Protein AF-A0A917XQ31-F1 (afdb_monomer)

Organism: NCBI:txid1324013

Secondary structure (DSSP, 8-state):
------------------------------------TTHHHHHHHHHHHHHHHHHHTS-GGG--TT--TTTTT--HHHHHHHHHHHHHTT----HHHHHHS-SHHHHHHHHHS-----

Radius of gyration: 25.99 Å; Cα contacts (8 Å, |Δi|>4): 72; chains: 1; bounding box: 79×62×51 Å

Solvent-accessible surface area (backbone atoms only — not comparable to full-atom values): 7772 Å² total; per-residue (Å²): 135,91,83,82,91,86,90,84,85,82,82,78,79,78,83,78,87,84,83,82,75,86,81,74,89,88,78,72,81,80,86,73,95,66,97,43,86,64,50,62,42,50,53,47,35,48,52,50,35,46,57,48,16,67,71,71,74,47,64,43,90,75,59,55,49,83,43,54,40,55,82,76,66,55,46,73,70,53,54,52,51,50,42,54,52,40,43,74,74,70,47,93,69,51,69,71,61,45,67,73,45,44,24,51,50,54,46,26,55,59,73,62,49,71,78,81,85,125

InterPro domains:
  IPR009081 Phosphopantetheine binding ACP domain [PF00550] (46-111)
  IPR009081 Phosphopantetheine binding ACP domain [PS50075] (39-115)
  IPR020806 Polyketide synthase-like, phosphopantetheine-binding domain [SM00823] (45-115)
  IPR036736 ACP-like superfamily [G3DSA:1.10.1200.10] (38-116)
  IPR036736 ACP-like superfamily [SSF47336] (39-114)

Mean predicted aligned error: 14.35 Å

pLDDT: mean 73.9, std 17.64, range [33.88, 91.06]

Sequence (118 aa):
MTAPDAPAPEDTRQDTPADTRQDTPADARQDAPGDAPGDTREEIREEIREAVAAVLGLPARDLADDVNLVQMGMKSLHVMQLINTWRRQGRTVTFRDLAADPTVEAWTARLTARPATA

Foldseek 3Di:
DDDDDDDDDDPPPPDDDDDPDDDDPPDPPDDDDDPDLVVLLVVQLQVLLVLLCVLLVHDSVVADQQDQSVVSVDDPVSVVVVCVVVVVVVQDDDPCQCVVRVGSNSVSVNRSPDPPDD

Structure (mmCIF, N/CA/C/O backbone):
data_AF-A0A917XQ31-F1
#
_entry.id   AF-A0A917XQ31-F1
#
loop_
_atom_site.group_PDB
_atom_site.id
_atom_site.type_symbol
_atom_site.label_atom_id
_atom_site.label_alt_id
_atom_site.label_comp_id
_atom_site.label_asym_id
_atom_site.label_entity_id
_atom_site.label_seq_id
_atom_site.pdbx_PDB_ins_code
_atom_site.Cartn_x
_atom_site.Cartn_y
_atom_site.Cartn_z
_atom_site.occupancy
_atom_site.B_iso_or_equiv
_atom_site.auth_seq_id
_atom_site.auth_comp_id
_atom_site.auth_asym_id
_atom_site.auth_atom_id
_atom_site.pdbx_PDB_model_num
ATOM 1 N N . MET A 1 1 ? -66.634 -46.432 -30.113 1.00 48.56 1 MET A N 1
ATOM 2 C CA . MET A 1 1 ? -65.721 -47.228 -30.957 1.00 48.56 1 MET A CA 1
ATOM 3 C C . MET A 1 1 ? -64.352 -47.123 -30.302 1.00 48.56 1 MET A C 1
ATOM 5 O O . MET A 1 1 ? -63.840 -46.020 -30.186 1.00 48.56 1 MET A O 1
ATOM 9 N N . THR A 1 2 ? -63.887 -48.221 -29.714 1.00 46.06 2 THR A N 1
ATOM 10 C CA . THR A 1 2 ? -62.654 -48.338 -28.919 1.00 46.06 2 THR A CA 1
ATOM 11 C C . THR A 1 2 ? -61.409 -48.233 -29.801 1.00 46.06 2 THR A C 1
ATOM 13 O O . THR A 1 2 ? -61.360 -48.891 -30.835 1.00 46.06 2 THR A O 1
ATOM 16 N N . ALA A 1 3 ? -60.398 -47.489 -29.351 1.00 63.22 3 ALA A N 1
ATOM 17 C CA . ALA A 1 3 ? -59.001 -47.668 -29.746 1.00 63.22 3 ALA A CA 1
ATOM 18 C C . ALA A 1 3 ? -58.176 -47.945 -28.469 1.00 63.22 3 ALA A C 1
ATOM 20 O O . ALA A 1 3 ? -58.317 -47.178 -27.513 1.00 63.22 3 ALA A O 1
ATOM 21 N N . PRO A 1 4 ? -57.385 -49.033 -28.405 1.00 58.59 4 PRO A N 1
ATOM 22 C CA . PRO A 1 4 ? -56.450 -49.302 -27.316 1.00 58.59 4 PRO A CA 1
ATOM 23 C C . PRO A 1 4 ? -54.981 -49.030 -27.711 1.00 58.59 4 PRO A C 1
ATOM 25 O O . PRO A 1 4 ? -54.651 -49.011 -28.891 1.00 58.59 4 PRO A O 1
ATOM 28 N N . ASP A 1 5 ? -54.139 -48.914 -26.678 1.00 51.62 5 ASP A N 1
ATOM 29 C CA . ASP A 1 5 ? -52.710 -49.284 -26.613 1.00 51.62 5 ASP A CA 1
ATOM 30 C C . ASP A 1 5 ? -51.645 -48.472 -27.389 1.00 51.62 5 ASP A C 1
ATOM 32 O O . ASP A 1 5 ? -51.516 -48.583 -28.604 1.00 51.62 5 ASP A O 1
ATOM 36 N N . ALA A 1 6 ? -50.829 -47.706 -26.645 1.00 63.34 6 ALA A N 1
ATOM 37 C CA . ALA A 1 6 ? -49.360 -47.848 -26.594 1.00 63.34 6 ALA A CA 1
ATOM 38 C C . ALA A 1 6 ? -48.721 -46.786 -25.654 1.00 63.34 6 ALA A C 1
ATOM 40 O O . ALA A 1 6 ? -49.052 -45.602 -25.759 1.00 63.34 6 ALA A O 1
ATOM 41 N N . PRO A 1 7 ? -47.795 -47.166 -24.750 1.00 56.97 7 PRO A N 1
ATOM 42 C CA . PRO A 1 7 ? -47.006 -46.246 -23.929 1.00 56.97 7 PRO A CA 1
ATOM 43 C C . PRO A 1 7 ? -45.671 -45.868 -24.597 1.00 56.97 7 PRO A C 1
ATOM 45 O O . PRO A 1 7 ? -45.049 -46.694 -25.260 1.00 56.97 7 PRO A O 1
ATOM 48 N N . ALA A 1 8 ? -45.170 -44.659 -24.330 1.00 57.56 8 ALA A N 1
ATOM 49 C CA . ALA A 1 8 ? -43.765 -44.311 -24.554 1.00 57.56 8 ALA A CA 1
ATOM 50 C C . ALA A 1 8 ? -43.236 -43.436 -23.403 1.00 57.56 8 ALA A C 1
ATOM 52 O O . ALA A 1 8 ? -43.688 -42.301 -23.240 1.00 57.56 8 ALA A O 1
ATOM 53 N N . PRO A 1 9 ? -42.287 -43.935 -22.594 1.00 61.75 9 PRO A N 1
ATOM 54 C CA . PRO A 1 9 ? -41.391 -43.106 -21.809 1.00 61.75 9 PRO A CA 1
ATOM 55 C C . PRO A 1 9 ? -40.043 -43.013 -22.536 1.00 61.75 9 PRO A C 1
ATOM 57 O O . PRO A 1 9 ? -39.243 -43.942 -22.474 1.00 61.75 9 PRO A O 1
ATOM 60 N N . GLU A 1 10 ? -39.764 -41.893 -23.202 1.00 49.06 10 GLU A N 1
ATOM 61 C CA . GLU A 1 10 ? -38.402 -41.572 -23.648 1.00 49.06 10 GLU A CA 1
ATOM 62 C C . GLU A 1 10 ? -37.828 -40.469 -22.762 1.00 49.06 10 GLU A C 1
ATOM 64 O O . GLU A 1 10 ? -37.827 -39.275 -23.059 1.00 49.06 10 GLU A O 1
ATOM 69 N N . ASP A 1 11 ? -37.358 -40.949 -21.614 1.00 55.44 11 ASP A N 1
ATOM 70 C CA . ASP A 1 11 ? -36.345 -40.353 -20.757 1.00 55.44 11 ASP A CA 1
ATOM 71 C C . ASP A 1 11 ? -35.081 -40.095 -21.594 1.00 55.44 11 ASP A C 1
ATOM 73 O O . ASP A 1 11 ? -34.189 -40.932 -21.706 1.00 55.44 11 ASP A O 1
ATOM 77 N N . THR A 1 12 ? -35.014 -38.928 -22.234 1.00 59.28 12 THR A N 1
ATOM 78 C CA . THR A 1 12 ? -33.768 -38.449 -22.835 1.00 59.28 12 THR A CA 1
ATOM 79 C C . THR A 1 12 ? -32.925 -37.819 -21.731 1.00 59.28 12 THR A C 1
ATOM 81 O O . THR A 1 12 ? -32.855 -36.601 -21.574 1.00 59.28 12 THR A O 1
ATOM 84 N N . ARG A 1 13 ? -32.271 -38.678 -20.942 1.00 59.66 13 ARG A N 1
ATOM 85 C CA . ARG A 1 13 ? -31.031 -38.321 -20.252 1.00 59.66 13 ARG A CA 1
ATOM 86 C C . ARG A 1 13 ? -29.987 -37.994 -21.318 1.00 59.66 13 ARG A C 1
ATOM 88 O O . ARG A 1 13 ? -29.326 -38.889 -21.836 1.00 59.66 13 ARG A O 1
ATOM 95 N N . GLN A 1 14 ? -29.827 -36.715 -21.646 1.00 53.59 14 GLN A N 1
ATOM 96 C CA . GLN A 1 14 ? -28.559 -36.248 -22.201 1.00 53.59 14 GLN A CA 1
ATOM 97 C C . GLN A 1 14 ? -27.599 -35.997 -21.046 1.00 53.59 14 GLN A C 1
ATOM 99 O O . GLN A 1 14 ? -27.474 -34.902 -20.506 1.00 53.59 14 GLN A O 1
ATOM 104 N N . ASP A 1 15 ? -26.952 -37.092 -20.670 1.00 48.78 15 ASP A N 1
ATOM 105 C CA . ASP A 1 15 ? -25.624 -37.102 -20.085 1.00 48.78 15 ASP A CA 1
ATOM 106 C C . ASP A 1 15 ? -24.665 -36.422 -21.082 1.00 48.78 15 ASP A C 1
ATOM 108 O O . ASP A 1 15 ? -24.461 -36.900 -22.198 1.00 48.78 15 ASP A O 1
ATOM 112 N N . THR A 1 16 ? -24.143 -35.250 -20.720 1.00 57.66 16 THR A N 1
ATOM 113 C CA . THR A 1 16 ? -22.940 -34.677 -21.337 1.00 57.66 16 THR A CA 1
ATOM 114 C C . THR A 1 16 ? -21.895 -34.560 -20.234 1.00 57.66 16 THR A C 1
ATOM 116 O O . THR A 1 16 ? -22.053 -33.714 -19.349 1.00 57.66 16 THR A O 1
ATOM 119 N 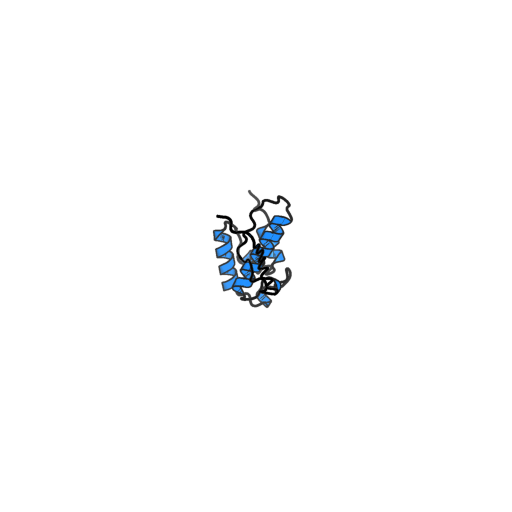N . PRO A 1 17 ? -20.841 -35.390 -20.240 1.00 56.56 17 PRO A N 1
ATOM 120 C CA . PRO A 1 17 ? -19.741 -35.237 -19.312 1.00 56.56 17 PRO A CA 1
ATOM 121 C C . PRO A 1 17 ? -18.671 -34.274 -19.852 1.00 56.56 17 PRO A C 1
ATOM 123 O O . PRO A 1 17 ? -18.364 -34.247 -21.041 1.00 56.56 17 PRO A O 1
ATOM 126 N N . ALA A 1 18 ? -18.049 -33.595 -18.886 1.00 45.25 18 ALA A N 1
ATOM 127 C CA . ALA A 1 18 ? -16.685 -33.064 -18.868 1.00 45.25 18 ALA A CA 1
ATOM 128 C C . ALA A 1 18 ? -16.385 -31.651 -19.422 1.00 45.25 18 ALA A C 1
ATOM 130 O O . ALA A 1 18 ? -16.268 -31.408 -20.618 1.00 45.25 18 ALA A O 1
ATOM 131 N N . ASP A 1 19 ? -16.051 -30.800 -18.444 1.00 53.88 19 ASP A N 1
ATOM 132 C CA . ASP A 1 19 ? -14.850 -29.952 -18.410 1.00 53.88 19 ASP A CA 1
ATOM 133 C C . ASP A 1 19 ? -14.843 -28.689 -19.283 1.00 53.88 19 ASP A C 1
ATOM 135 O O . ASP A 1 19 ? -14.006 -28.521 -20.166 1.00 53.88 19 ASP A O 1
ATOM 139 N N . THR A 1 20 ? -15.679 -27.712 -18.921 1.00 57.19 20 THR A N 1
ATOM 140 C CA . THR A 1 20 ? -15.241 -26.312 -19.020 1.00 57.19 20 THR A CA 1
ATOM 141 C C . THR A 1 20 ? -14.745 -25.893 -17.648 1.00 57.19 20 THR A C 1
ATOM 143 O O . THR A 1 20 ? -15.525 -25.653 -16.724 1.00 57.19 20 THR A O 1
ATOM 146 N N . ARG A 1 21 ? -13.418 -25.878 -17.516 1.00 56.34 21 ARG A N 1
ATOM 147 C CA . ARG A 1 21 ? -12.702 -25.390 -16.341 1.00 56.34 21 ARG A CA 1
ATOM 148 C C . ARG A 1 21 ? -13.201 -24.004 -15.960 1.00 56.34 21 ARG A C 1
ATOM 150 O O . ARG A 1 21 ? -13.462 -23.162 -16.813 1.00 56.34 21 ARG A O 1
ATOM 157 N N . GLN A 1 22 ? -13.301 -23.831 -14.653 1.00 52.09 22 GLN A N 1
ATOM 158 C CA . GLN A 1 22 ? -13.593 -22.603 -13.938 1.00 52.09 22 GLN A CA 1
ATOM 159 C C . GLN A 1 22 ? -12.843 -21.412 -14.549 1.00 52.09 22 GLN A C 1
ATOM 161 O O . GLN A 1 22 ? -11.625 -21.315 -14.414 1.00 52.09 22 GLN A O 1
ATOM 166 N N . ASP A 1 23 ? -13.577 -20.500 -15.182 1.00 42.25 23 ASP A N 1
ATOM 167 C CA . ASP A 1 23 ? -13.102 -19.149 -15.456 1.00 42.25 23 ASP A CA 1
ATOM 168 C C . ASP A 1 23 ? -13.645 -18.238 -14.342 1.00 42.25 23 ASP A C 1
ATOM 170 O O . ASP A 1 23 ? -14.817 -17.878 -14.293 1.00 42.25 23 ASP A O 1
ATOM 174 N N . THR A 1 24 ? -12.779 -18.063 -13.346 1.00 44.28 24 THR A N 1
ATOM 175 C CA . THR A 1 24 ? -12.645 -16.990 -12.348 1.00 44.2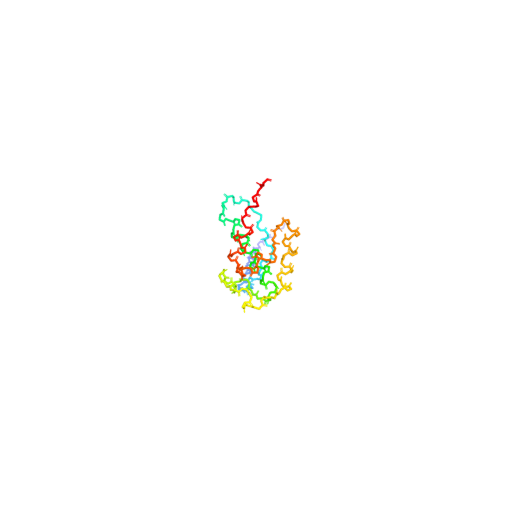8 24 THR A CA 1
ATOM 176 C C . THR A 1 24 ? -13.879 -16.140 -11.981 1.00 44.28 24 THR A C 1
ATOM 178 O O . THR A 1 24 ? -14.247 -15.231 -12.725 1.00 44.28 24 THR A O 1
ATOM 181 N N . PRO A 1 25 ? -14.417 -16.250 -10.749 1.00 41.84 25 PRO A N 1
ATOM 182 C CA . PRO A 1 25 ? -15.123 -15.132 -10.140 1.00 41.84 25 PRO A CA 1
ATOM 183 C C . PRO A 1 25 ? -14.091 -14.123 -9.608 1.00 41.84 25 PRO A C 1
ATOM 185 O O . PRO A 1 25 ? -13.554 -14.290 -8.519 1.00 41.84 25 PRO A O 1
ATOM 188 N N . ALA A 1 26 ? -13.804 -13.074 -10.379 1.00 41.66 26 ALA A N 1
ATOM 189 C CA . ALA A 1 26 ? -13.061 -11.896 -9.921 1.00 41.66 26 ALA A CA 1
ATOM 190 C C . ALA A 1 26 ? -14.011 -10.697 -9.757 1.00 41.66 26 ALA A C 1
ATOM 192 O O . ALA A 1 26 ? -13.782 -9.648 -10.338 1.00 41.66 26 ALA A O 1
ATOM 193 N N . ASP A 1 27 ? -15.125 -10.878 -9.043 1.00 41.72 27 ASP A N 1
ATOM 194 C CA . ASP A 1 27 ? -15.916 -9.785 -8.444 1.00 41.72 27 ASP A CA 1
ATOM 195 C C . ASP A 1 27 ? -16.931 -10.399 -7.461 1.00 41.72 27 ASP A C 1
ATOM 197 O O . ASP A 1 27 ? -18.142 -10.269 -7.596 1.00 41.72 27 ASP A O 1
ATOM 201 N N . ALA A 1 28 ? -16.444 -11.162 -6.483 1.00 42.59 28 ALA A N 1
ATOM 202 C CA . ALA A 1 28 ? -17.216 -11.435 -5.278 1.00 42.59 28 ALA A CA 1
ATOM 203 C C . ALA A 1 28 ? -16.610 -10.558 -4.189 1.00 42.59 28 ALA A C 1
ATOM 205 O O . ALA A 1 28 ? -15.760 -11.005 -3.426 1.00 42.59 28 ALA A O 1
ATOM 206 N N . ARG A 1 29 ? -17.006 -9.279 -4.166 1.00 49.59 29 ARG A N 1
ATOM 207 C CA . ARG A 1 29 ? -16.852 -8.448 -2.970 1.00 49.59 29 ARG A CA 1
ATOM 208 C C . ARG A 1 29 ? -17.595 -9.187 -1.859 1.00 49.59 29 ARG A C 1
ATOM 210 O O . ARG A 1 29 ? -18.822 -9.245 -1.868 1.00 49.59 29 ARG A O 1
ATOM 217 N N . GLN A 1 30 ? -16.847 -9.889 -1.017 1.00 54.03 30 GLN A N 1
ATOM 218 C CA . GLN A 1 30 ? -17.389 -10.649 0.095 1.00 54.03 30 GLN A CA 1
ATOM 219 C C . GLN A 1 30 ? -17.825 -9.655 1.171 1.00 54.03 30 GLN A C 1
ATOM 221 O O . GLN A 1 30 ? -17.048 -9.226 2.012 1.00 54.03 30 GLN A O 1
ATOM 226 N N . ASP A 1 31 ? -19.097 -9.273 1.110 1.00 51.72 31 ASP A N 1
ATOM 227 C CA . ASP A 1 31 ? -19.844 -8.674 2.208 1.00 51.72 31 ASP A CA 1
ATOM 228 C C . ASP A 1 31 ? -20.077 -9.726 3.320 1.00 51.72 31 ASP A C 1
ATOM 230 O O . ASP A 1 31 ? -20.953 -10.582 3.176 1.00 51.72 31 ASP A O 1
ATOM 234 N N . ALA A 1 32 ? -19.331 -9.663 4.436 1.00 52.09 32 ALA A N 1
ATOM 235 C CA . ALA A 1 32 ? -19.773 -10.103 5.776 1.00 52.09 32 ALA A CA 1
ATOM 236 C C . ALA A 1 32 ? -18.831 -9.600 6.905 1.00 52.09 32 ALA A C 1
ATOM 238 O O . ALA A 1 32 ? -17.620 -9.771 6.798 1.00 52.09 32 ALA A O 1
ATOM 239 N N . PRO A 1 33 ? -19.349 -9.030 8.019 1.00 51.44 33 PRO A N 1
ATOM 240 C CA . PRO A 1 33 ? -18.534 -8.456 9.091 1.00 51.44 33 PRO A CA 1
ATOM 241 C C . PRO A 1 33 ? -18.108 -9.522 10.114 1.00 51.44 33 PRO A C 1
ATOM 243 O O . PRO A 1 33 ? -18.883 -9.905 10.994 1.00 51.44 33 PRO A O 1
ATOM 246 N N . GLY A 1 34 ? -16.864 -9.986 10.013 1.00 45.03 34 GLY A N 1
ATOM 247 C CA . GLY A 1 34 ? -16.188 -10.768 11.047 1.00 45.03 34 GLY A CA 1
ATOM 248 C C . GLY A 1 34 ? -15.315 -9.866 11.916 1.00 45.03 34 GLY A C 1
ATOM 249 O O . GLY A 1 34 ? -14.179 -9.573 11.560 1.00 45.03 34 GLY A O 1
ATOM 250 N N . ASP A 1 35 ? -15.830 -9.410 13.061 1.00 46.91 35 ASP A N 1
ATOM 251 C CA . ASP A 1 35 ? -15.051 -8.667 14.064 1.00 46.91 35 ASP A CA 1
ATOM 252 C C . ASP A 1 35 ? -14.060 -9.622 14.760 1.00 46.91 35 ASP A C 1
ATOM 254 O O . ASP A 1 35 ? -14.289 -10.144 15.850 1.00 46.91 35 ASP A O 1
ATOM 258 N N . ALA A 1 36 ? -12.958 -9.909 14.073 1.00 53.25 36 ALA A N 1
ATOM 259 C CA . ALA A 1 36 ? -11.737 -10.445 14.644 1.00 53.25 36 ALA A CA 1
ATOM 260 C C . ALA A 1 36 ? -10.576 -9.579 14.126 1.00 53.25 36 ALA A C 1
ATOM 262 O O . ALA A 1 36 ? -10.469 -9.362 12.921 1.00 53.25 36 ALA A O 1
ATOM 263 N N . PRO A 1 37 ? -9.653 -9.104 14.983 1.00 56.81 37 PRO A N 1
ATOM 264 C CA . PRO A 1 37 ? -8.553 -8.227 14.559 1.00 56.81 37 PRO A CA 1
ATOM 265 C C . PRO A 1 37 ? -7.596 -8.873 13.536 1.00 56.81 37 PRO A C 1
ATOM 267 O O . PRO A 1 37 ? -6.763 -8.180 12.954 1.00 56.81 37 PRO A O 1
ATOM 270 N N . GLY A 1 38 ? -7.696 -10.192 13.327 1.00 60.12 38 GLY A N 1
ATOM 271 C CA . GLY A 1 38 ? -6.993 -10.909 12.263 1.00 60.12 38 GLY A CA 1
ATOM 272 C C . GLY A 1 38 ? -7.609 -10.710 10.875 1.00 60.12 38 GLY A C 1
ATOM 273 O O . GLY A 1 38 ? -6.859 -10.547 9.918 1.00 60.12 38 GLY A O 1
ATOM 274 N N . ASP A 1 39 ? -8.938 -10.636 10.781 1.00 70.38 39 ASP A N 1
ATOM 275 C CA . ASP A 1 39 ? -9.687 -10.611 9.515 1.00 70.38 39 ASP A CA 1
ATOM 276 C C . ASP A 1 39 ? -9.427 -9.308 8.746 1.00 70.38 39 ASP A C 1
ATOM 278 O O . ASP A 1 39 ? -8.991 -9.312 7.599 1.00 70.38 39 ASP A O 1
ATOM 282 N N . THR A 1 40 ? -9.518 -8.165 9.437 1.00 81.50 40 THR A N 1
ATOM 283 C CA . THR A 1 40 ? -9.229 -6.847 8.846 1.00 81.50 40 THR A CA 1
ATOM 284 C C . THR A 1 40 ? -7.774 -6.714 8.378 1.00 81.50 40 THR A C 1
ATOM 286 O O . THR A 1 40 ? -7.489 -6.009 7.412 1.00 81.50 40 THR A O 1
ATOM 289 N N . ARG A 1 41 ? -6.818 -7.361 9.064 1.00 84.06 41 ARG A N 1
ATOM 290 C CA . ARG A 1 41 ? -5.402 -7.333 8.662 1.00 84.06 41 ARG A CA 1
ATOM 291 C C . ARG A 1 41 ? -5.172 -8.156 7.400 1.00 84.06 41 ARG A C 1
ATOM 293 O O . ARG A 1 41 ? -4.361 -7.746 6.574 1.00 84.06 41 ARG A O 1
ATOM 300 N N . GLU A 1 42 ? -5.832 -9.300 7.278 1.00 84.62 42 GLU A N 1
ATOM 301 C CA . GLU A 1 42 ? -5.745 -10.154 6.096 1.00 84.62 42 GLU A CA 1
ATOM 302 C C . GLU A 1 42 ? -6.394 -9.478 4.881 1.00 84.62 42 GLU A C 1
ATOM 304 O O . GLU A 1 42 ? -5.725 -9.331 3.864 1.00 84.62 42 GLU A O 1
ATOM 309 N N . GLU A 1 43 ? -7.589 -8.899 5.033 1.00 84.81 43 GLU A N 1
ATOM 310 C CA . GLU A 1 43 ? -8.270 -8.137 3.974 1.00 84.81 43 GLU A CA 1
ATOM 311 C C . GLU A 1 43 ? -7.410 -6.968 3.463 1.00 84.81 43 GLU A C 1
ATOM 313 O O . GLU A 1 43 ? -7.196 -6.804 2.262 1.00 84.81 43 GLU A O 1
ATOM 318 N N . ILE A 1 44 ? -6.835 -6.174 4.375 1.00 88.06 44 ILE A N 1
ATOM 319 C CA . ILE A 1 44 ? -5.937 -5.072 4.000 1.00 88.06 44 ILE A CA 1
ATOM 320 C C . ILE A 1 44 ? -4.668 -5.602 3.317 1.00 88.06 44 ILE A C 1
ATOM 322 O O . ILE A 1 44 ? -4.160 -4.969 2.391 1.00 88.06 44 ILE A O 1
ATOM 326 N N . ARG A 1 45 ? -4.137 -6.751 3.757 1.00 90.31 45 ARG A N 1
ATOM 327 C CA . ARG A 1 45 ? -2.968 -7.386 3.130 1.00 90.31 45 ARG A CA 1
ATOM 328 C C . ARG A 1 45 ? -3.285 -7.793 1.695 1.00 90.31 45 ARG A C 1
ATOM 330 O O . ARG A 1 45 ? -2.461 -7.558 0.812 1.00 90.31 45 ARG A O 1
ATOM 337 N N . GLU A 1 46 ? -4.444 -8.399 1.469 1.00 89.50 46 GLU A N 1
ATOM 338 C CA . GLU A 1 46 ? -4.915 -8.780 0.139 1.00 89.50 46 GLU A CA 1
ATOM 339 C C . GLU A 1 46 ? -5.140 -7.547 -0.739 1.00 89.50 46 GLU A C 1
ATOM 341 O O . GLU A 1 46 ? -4.556 -7.486 -1.819 1.00 89.50 46 GLU A O 1
ATOM 346 N N . GLU A 1 47 ? -5.809 -6.503 -0.234 1.00 88.50 47 GLU A N 1
ATOM 347 C CA . GLU A 1 47 ? -5.982 -5.226 -0.947 1.00 88.50 47 GLU A CA 1
ATOM 348 C C . GLU A 1 47 ? -4.626 -4.636 -1.373 1.00 88.50 47 GLU A C 1
ATOM 350 O O . GLU A 1 47 ? -4.454 -4.196 -2.513 1.00 88.50 47 GLU A O 1
ATOM 355 N N . ILE A 1 48 ? -3.626 -4.652 -0.481 1.00 89.44 48 ILE A N 1
ATOM 356 C CA . ILE A 1 48 ? -2.268 -4.207 -0.810 1.00 89.44 48 ILE A CA 1
ATOM 357 C C . ILE A 1 48 ? -1.658 -5.091 -1.898 1.00 89.44 48 ILE A C 1
ATOM 359 O O . ILE A 1 48 ? -1.111 -4.560 -2.866 1.00 89.44 48 ILE A O 1
ATOM 363 N N . ARG A 1 49 ? -1.716 -6.421 -1.758 1.00 90.25 49 ARG A N 1
ATOM 364 C CA . ARG A 1 49 ? -1.153 -7.344 -2.755 1.00 90.25 49 ARG A CA 1
ATOM 365 C C . ARG A 1 49 ? -1.775 -7.127 -4.119 1.00 90.25 49 ARG A C 1
ATOM 367 O O . ARG A 1 49 ? -1.034 -7.044 -5.090 1.00 90.25 49 ARG A O 1
ATOM 374 N N . GLU A 1 50 ? -3.094 -7.016 -4.192 1.00 90.25 50 GLU A N 1
ATOM 375 C CA . GLU A 1 50 ? -3.825 -6.783 -5.433 1.00 90.25 50 GLU A CA 1
ATOM 376 C C . GLU A 1 50 ? -3.462 -5.437 -6.052 1.00 90.25 50 GLU A C 1
A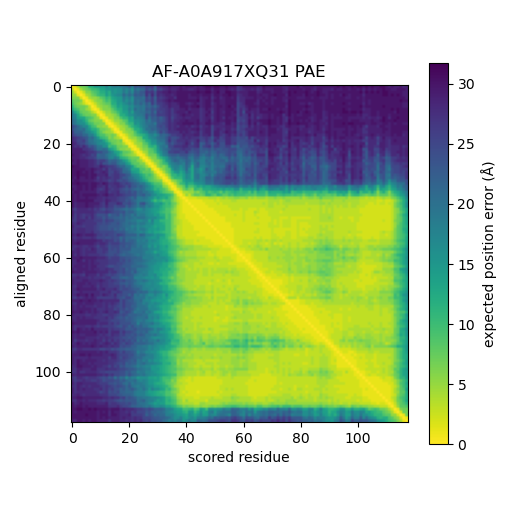TOM 378 O O . GLU A 1 50 ? -3.129 -5.366 -7.237 1.00 90.25 50 GLU A O 1
ATOM 383 N N . ALA A 1 51 ? -3.438 -4.372 -5.249 1.00 88.88 51 ALA A N 1
ATOM 384 C CA . ALA A 1 51 ? -3.081 -3.046 -5.731 1.00 88.88 51 ALA A CA 1
ATOM 385 C C . ALA A 1 51 ? -1.637 -3.010 -6.256 1.00 88.88 51 ALA A C 1
ATOM 387 O O . ALA A 1 51 ? -1.356 -2.406 -7.292 1.00 88.88 51 ALA A O 1
ATOM 388 N N . VAL A 1 52 ? -0.710 -3.691 -5.581 1.00 89.31 52 VAL A N 1
ATOM 389 C CA . VAL A 1 52 ? 0.680 -3.781 -6.029 1.00 89.31 52 VAL A CA 1
ATOM 390 C C . VAL A 1 52 ? 0.820 -4.657 -7.273 1.00 89.31 52 VAL A C 1
ATOM 392 O O . VAL A 1 52 ? 1.500 -4.263 -8.221 1.00 89.31 52 VAL A O 1
ATOM 395 N N . ALA A 1 53 ? 0.175 -5.819 -7.287 1.00 89.94 53 ALA A N 1
ATOM 396 C CA . ALA A 1 53 ? 0.132 -6.748 -8.410 1.00 89.94 53 ALA A CA 1
ATOM 397 C C . ALA A 1 53 ? -0.364 -6.059 -9.686 1.00 89.94 53 ALA A C 1
ATOM 399 O O . ALA A 1 53 ? 0.291 -6.138 -10.726 1.00 89.94 53 ALA A O 1
ATOM 400 N N . ALA A 1 54 ? -1.453 -5.292 -9.581 1.00 88.69 54 ALA A N 1
ATOM 401 C CA . ALA A 1 54 ? -2.014 -4.519 -10.683 1.00 88.69 54 ALA A CA 1
ATOM 402 C C . ALA A 1 54 ? -1.011 -3.502 -11.249 1.00 88.69 54 ALA A C 1
ATOM 404 O O . ALA A 1 54 ? -0.929 -3.310 -12.461 1.00 88.69 54 ALA A O 1
ATOM 405 N N . VAL A 1 55 ? -0.217 -2.870 -10.382 1.00 88.25 55 VAL A N 1
ATOM 406 C CA . VAL A 1 55 ? 0.762 -1.854 -10.784 1.00 88.25 55 VAL A CA 1
ATOM 407 C C . VAL A 1 55 ? 2.056 -2.465 -11.337 1.00 88.25 55 VAL A C 1
ATOM 409 O O . VAL A 1 55 ? 2.677 -1.882 -12.226 1.00 88.25 55 VAL A O 1
ATOM 412 N N . LEU A 1 56 ? 2.476 -3.629 -10.837 1.00 86.94 56 LEU A N 1
ATOM 413 C CA . LEU A 1 56 ? 3.645 -4.354 -11.347 1.00 86.94 56 LEU A CA 1
ATOM 414 C C . LEU A 1 56 ? 3.322 -5.227 -12.570 1.00 86.94 56 LEU A C 1
ATOM 416 O O . LEU A 1 56 ? 4.244 -5.648 -13.265 1.00 86.94 56 LEU A O 1
ATOM 420 N N . GLY A 1 57 ? 2.042 -5.485 -12.851 1.00 86.81 57 GLY A N 1
ATOM 421 C CA . GLY A 1 57 ? 1.613 -6.398 -13.912 1.00 86.81 57 GLY A CA 1
ATOM 422 C C . GLY A 1 57 ? 1.930 -7.864 -13.600 1.00 86.81 57 GLY A C 1
ATOM 423 O O . GLY A 1 57 ? 2.173 -8.651 -14.512 1.00 86.81 57 GLY A O 1
ATOM 424 N N . LEU A 1 58 ? 1.969 -8.219 -12.316 1.00 87.88 58 LEU A N 1
ATOM 425 C CA . LEU A 1 58 ? 2.293 -9.555 -11.812 1.00 87.88 58 LEU A CA 1
ATOM 426 C C . LEU A 1 58 ? 1.077 -10.125 -11.073 1.00 87.88 58 LEU A C 1
ATOM 428 O O . LEU A 1 58 ? 0.241 -9.355 -10.610 1.00 87.88 58 LEU A O 1
ATOM 432 N N . PRO A 1 59 ? 0.940 -11.450 -10.933 1.00 85.69 59 PRO A N 1
ATOM 433 C CA . PRO A 1 59 ? -0.162 -12.017 -10.169 1.00 85.69 59 PRO A CA 1
ATOM 434 C C . PRO A 1 59 ? 0.080 -11.868 -8.655 1.00 85.69 59 PRO A C 1
ATOM 436 O O . PRO A 1 59 ? 1.173 -12.147 -8.173 1.00 85.69 59 PRO A O 1
ATOM 439 N N . ALA A 1 60 ? -0.957 -11.503 -7.888 1.00 85.00 60 ALA A N 1
ATOM 440 C CA . ALA A 1 60 ? -0.875 -11.266 -6.435 1.00 85.00 60 ALA A CA 1
ATOM 441 C C . ALA A 1 60 ? -0.281 -12.439 -5.630 1.00 85.00 60 ALA A C 1
ATOM 443 O O . ALA A 1 60 ? 0.412 -12.222 -4.641 1.00 85.00 60 ALA A O 1
ATOM 444 N N . ARG A 1 61 ? -0.486 -13.680 -6.093 1.00 84.19 61 ARG A N 1
ATOM 445 C CA . ARG A 1 61 ? 0.101 -14.904 -5.511 1.00 84.19 61 ARG A CA 1
ATOM 446 C C . ARG A 1 61 ? 1.632 -14.976 -5.572 1.00 84.19 61 ARG A C 1
ATOM 448 O O . ARG A 1 61 ? 2.217 -15.758 -4.837 1.00 84.19 61 ARG A O 1
ATOM 455 N N . ASP A 1 62 ? 2.261 -14.209 -6.461 1.00 85.12 62 ASP A N 1
ATOM 456 C CA . ASP A 1 62 ? 3.721 -14.155 -6.613 1.00 85.12 62 ASP A CA 1
ATOM 457 C C . ASP A 1 62 ? 4.357 -13.153 -5.630 1.00 85.12 62 ASP A C 1
ATOM 459 O O . ASP A 1 62 ? 5.567 -13.138 -5.423 1.00 85.12 62 ASP A O 1
ATOM 463 N N . LEU A 1 63 ? 3.534 -12.321 -4.979 1.00 87.50 63 LEU A N 1
ATOM 464 C CA . LEU A 1 63 ? 3.981 -11.347 -3.993 1.00 87.50 63 LEU A CA 1
ATOM 465 C C . LEU A 1 63 ? 3.974 -11.958 -2.589 1.00 87.50 63 LEU A C 1
ATOM 467 O O . LEU A 1 63 ? 2.948 -11.992 -1.898 1.00 87.50 63 LEU A O 1
ATOM 471 N N . ALA A 1 64 ? 5.154 -12.379 -2.139 1.00 87.94 64 ALA A N 1
ATOM 472 C CA . ALA A 1 64 ? 5.373 -12.722 -0.738 1.00 87.94 64 ALA A CA 1
ATOM 473 C C . ALA A 1 64 ? 5.190 -11.494 0.175 1.00 87.94 64 ALA A C 1
ATOM 475 O O . ALA A 1 64 ? 5.312 -10.348 -0.253 1.00 87.94 64 ALA A O 1
ATOM 476 N N . ASP A 1 65 ? 4.880 -11.727 1.448 1.00 86.19 65 ASP A N 1
ATOM 477 C CA . ASP A 1 65 ? 4.593 -10.659 2.417 1.00 86.19 65 ASP A CA 1
ATOM 478 C C . ASP A 1 65 ? 5.827 -9.801 2.725 1.00 86.19 65 ASP A C 1
ATOM 480 O O . ASP A 1 65 ? 5.724 -8.580 2.855 1.00 86.19 65 ASP A O 1
ATOM 484 N N . ASP A 1 66 ? 6.979 -10.466 2.810 1.00 87.94 66 ASP A N 1
ATOM 485 C 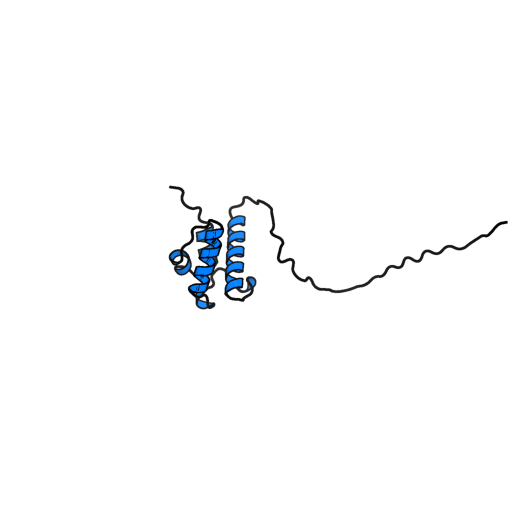CA . ASP A 1 66 ? 8.283 -9.907 3.184 1.00 87.94 66 ASP A CA 1
ATOM 486 C C . ASP A 1 66 ? 9.107 -9.455 1.961 1.00 87.94 66 ASP A C 1
ATOM 488 O O . ASP A 1 66 ? 10.241 -8.989 2.077 1.00 87.94 66 ASP A O 1
ATOM 492 N N . VAL A 1 67 ? 8.562 -9.592 0.744 1.00 89.19 67 VAL A N 1
ATOM 493 C CA . VAL A 1 67 ? 9.310 -9.227 -0.463 1.00 89.19 67 VAL A CA 1
ATOM 494 C C . VAL A 1 67 ? 9.496 -7.717 -0.546 1.00 89.19 67 VAL A C 1
ATOM 496 O O . VAL A 1 67 ? 8.563 -6.931 -0.372 1.00 89.19 67 VAL A O 1
ATOM 499 N N . ASN A 1 68 ? 10.715 -7.303 -0.885 1.00 89.50 68 ASN A N 1
ATOM 500 C CA . ASN A 1 68 ? 11.003 -5.901 -1.126 1.00 89.50 68 ASN A CA 1
ATOM 501 C C . ASN A 1 68 ? 10.456 -5.480 -2.497 1.00 89.50 68 ASN A C 1
ATOM 503 O O . ASN A 1 68 ? 11.011 -5.807 -3.549 1.00 89.50 68 ASN A O 1
ATOM 507 N N . LEU A 1 69 ? 9.373 -4.714 -2.478 1.00 88.69 69 LEU A N 1
ATOM 508 C CA . LEU A 1 69 ? 8.638 -4.294 -3.664 1.00 88.69 69 LEU A CA 1
ATOM 509 C C . LEU A 1 69 ? 9.486 -3.433 -4.612 1.00 88.69 69 LEU A C 1
ATOM 511 O O . LEU A 1 69 ? 9.326 -3.508 -5.830 1.00 88.69 69 LEU A O 1
ATOM 515 N N . VAL A 1 70 ? 10.436 -2.655 -4.085 1.00 88.62 70 VAL A N 1
ATOM 516 C CA . VAL A 1 70 ? 11.370 -1.868 -4.909 1.00 88.62 70 VAL A CA 1
ATOM 517 C C . VAL A 1 70 ? 12.304 -2.789 -5.696 1.00 88.62 70 VAL A C 1
ATOM 519 O O . VAL A 1 70 ? 12.557 -2.528 -6.872 1.00 88.62 70 VAL A O 1
ATOM 522 N N . GLN A 1 71 ? 12.748 -3.904 -5.102 1.00 88.50 71 GLN A N 1
ATOM 523 C CA . GLN A 1 71 ? 13.530 -4.922 -5.819 1.00 88.50 71 GLN A CA 1
ATOM 524 C C . GLN A 1 71 ? 12.703 -5.656 -6.884 1.00 88.50 71 GLN A C 1
ATOM 526 O O . GLN A 1 71 ? 13.245 -6.010 -7.927 1.00 88.50 71 GLN A O 1
ATOM 531 N N . MET A 1 72 ? 11.387 -5.793 -6.680 1.00 87.69 72 MET A N 1
ATOM 532 C CA . MET A 1 72 ? 10.440 -6.316 -7.681 1.00 87.69 72 MET A CA 1
ATOM 533 C C . MET A 1 72 ? 10.152 -5.327 -8.829 1.00 87.69 72 MET A C 1
ATOM 535 O O . MET A 1 72 ? 9.370 -5.625 -9.728 1.00 87.69 72 MET A O 1
ATOM 539 N N . GLY A 1 73 ? 10.772 -4.141 -8.829 1.00 87.56 73 GLY A N 1
ATOM 540 C CA . GLY A 1 73 ? 10.605 -3.135 -9.880 1.00 87.56 73 GLY A CA 1
ATOM 541 C C . GLY A 1 73 ? 9.586 -2.042 -9.554 1.00 87.56 73 GLY A C 1
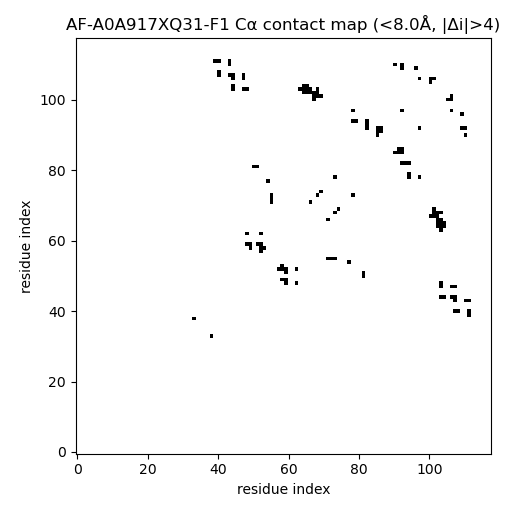ATOM 542 O O . GLY A 1 73 ? 9.195 -1.280 -10.445 1.00 87.56 73 GLY A O 1
ATOM 543 N N . MET A 1 74 ? 9.165 -1.915 -8.293 1.00 88.38 74 MET A N 1
ATOM 544 C CA . MET A 1 74 ? 8.318 -0.808 -7.868 1.00 88.38 74 MET A CA 1
ATOM 545 C C . MET A 1 74 ? 9.058 0.526 -7.921 1.00 88.38 74 MET A C 1
ATOM 547 O O . MET A 1 74 ? 10.136 0.698 -7.358 1.00 88.38 74 MET A O 1
ATOM 551 N N . LYS A 1 75 ? 8.436 1.504 -8.582 1.00 88.50 75 LYS A N 1
ATOM 552 C CA . LYS A 1 75 ? 8.989 2.848 -8.783 1.00 88.50 75 LYS A CA 1
ATOM 553 C C . LYS A 1 75 ? 8.196 3.888 -8.004 1.00 88.50 75 LYS A C 1
ATOM 555 O O . LYS A 1 75 ? 7.042 3.667 -7.649 1.00 88.50 75 LYS A O 1
ATOM 560 N N . SER A 1 76 ? 8.758 5.082 -7.828 1.00 85.88 76 SER A N 1
ATOM 561 C CA . SER A 1 76 ? 8.085 6.184 -7.122 1.00 85.88 76 SER A CA 1
ATOM 562 C C . SER A 1 76 ? 6.715 6.535 -7.712 1.00 85.88 76 SER A C 1
ATOM 564 O O . SER A 1 76 ? 5.791 6.848 -6.970 1.00 85.88 76 SER A O 1
ATOM 566 N N . LEU A 1 77 ? 6.551 6.432 -9.037 1.00 87.12 77 LEU A N 1
ATOM 567 C CA . LEU A 1 77 ? 5.261 6.650 -9.701 1.00 87.12 77 LEU A CA 1
ATOM 568 C C . LEU A 1 77 ? 4.204 5.619 -9.286 1.00 87.12 77 LEU A C 1
ATOM 570 O O . LEU A 1 77 ? 3.036 5.970 -9.155 1.00 87.12 77 LEU A O 1
ATOM 574 N N . HIS A 1 78 ? 4.611 4.368 -9.069 1.00 88.25 78 HIS A N 1
ATOM 575 C CA . HIS A 1 78 ? 3.739 3.290 -8.602 1.00 88.25 78 HIS A CA 1
ATOM 576 C C . HIS A 1 78 ? 3.278 3.574 -7.170 1.00 88.25 78 HIS A C 1
ATOM 578 O O . HIS A 1 78 ? 2.084 3.576 -6.888 1.00 88.25 78 HIS A O 1
ATOM 584 N N . VAL A 1 79 ? 4.216 3.951 -6.297 1.00 88.38 79 VAL A N 1
ATOM 585 C CA . VAL A 1 79 ? 3.912 4.326 -4.908 1.00 88.38 79 VAL A CA 1
ATOM 586 C C . VAL A 1 79 ? 2.972 5.536 -4.852 1.00 88.38 79 VAL A C 1
ATOM 588 O O . VAL A 1 79 ? 2.008 5.540 -4.093 1.00 88.38 79 VAL A O 1
ATOM 591 N N . MET A 1 80 ? 3.190 6.552 -5.691 1.00 89.44 80 MET A N 1
ATOM 592 C CA . MET A 1 80 ? 2.303 7.720 -5.754 1.00 89.44 80 MET A CA 1
ATOM 593 C C . MET A 1 80 ? 0.889 7.363 -6.231 1.00 89.44 80 MET A C 1
ATOM 595 O O . MET A 1 80 ? -0.078 7.932 -5.725 1.00 89.44 80 MET A O 1
ATOM 599 N N . GLN A 1 81 ? 0.733 6.423 -7.167 1.00 87.88 81 GLN A N 1
ATOM 600 C CA . GLN A 1 81 ? -0.586 5.940 -7.597 1.00 87.88 81 GLN A CA 1
ATOM 601 C C . GLN A 1 81 ? -1.326 5.217 -6.463 1.00 87.88 81 GLN A C 1
ATOM 603 O O . GLN A 1 81 ? -2.504 5.494 -6.225 1.00 87.88 81 GLN A O 1
ATOM 608 N N . LEU A 1 82 ? -0.621 4.369 -5.710 1.00 88.44 82 LEU A N 1
ATOM 609 C CA . LEU A 1 82 ? -1.178 3.665 -4.552 1.00 88.44 82 LEU A CA 1
ATOM 610 C C . LEU A 1 82 ? -1.621 4.635 -3.453 1.00 88.44 82 LEU A C 1
ATOM 612 O O . LEU A 1 8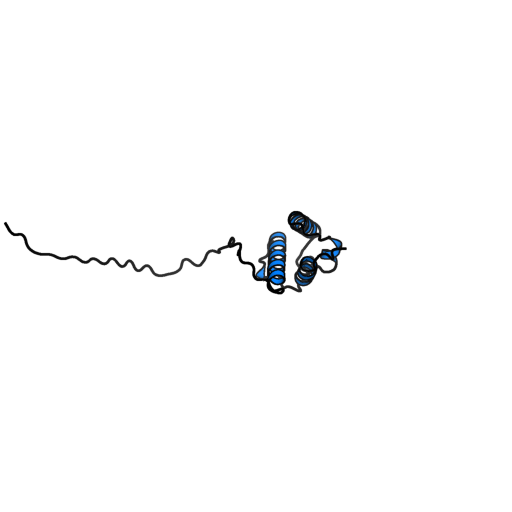2 ? -2.766 4.585 -3.008 1.00 88.44 82 LEU A O 1
ATOM 616 N N . ILE A 1 83 ? -0.771 5.605 -3.096 1.00 88.94 83 ILE A N 1
ATOM 617 C CA . ILE A 1 83 ? -1.109 6.645 -2.111 1.00 88.94 83 ILE A CA 1
ATOM 618 C C . ILE A 1 83 ? -2.364 7.410 -2.529 1.00 88.94 83 ILE A C 1
ATOM 620 O O . ILE A 1 83 ? -3.234 7.663 -1.700 1.00 88.94 83 ILE A O 1
ATOM 624 N N . ASN A 1 84 ? -2.480 7.794 -3.802 1.00 87.38 84 ASN A N 1
ATOM 625 C CA . ASN A 1 84 ? -3.669 8.498 -4.283 1.00 87.38 84 ASN A CA 1
ATOM 626 C C . ASN A 1 84 ? -4.933 7.636 -4.179 1.00 87.38 84 ASN A C 1
ATOM 628 O O . ASN A 1 84 ? -5.993 8.165 -3.847 1.00 87.38 84 ASN A O 1
ATOM 632 N N . THR A 1 85 ? -4.823 6.332 -4.427 1.00 86.06 85 THR A N 1
ATOM 633 C CA . THR A 1 85 ? -5.938 5.382 -4.315 1.00 86.06 85 THR A CA 1
ATOM 634 C C . THR A 1 85 ? -6.402 5.256 -2.866 1.00 86.06 85 THR A C 1
ATOM 636 O O . THR A 1 85 ? -7.565 5.524 -2.568 1.00 86.06 85 THR A O 1
ATOM 639 N N . TRP A 1 86 ? -5.484 4.992 -1.937 1.00 85.94 86 TRP A N 1
ATOM 640 C CA . TRP A 1 86 ? -5.802 4.872 -0.511 1.00 85.94 86 TRP A CA 1
ATOM 641 C C . TRP A 1 86 ? -6.303 6.177 0.112 1.00 85.94 86 TRP A C 1
ATOM 643 O O . TRP A 1 86 ? -7.225 6.167 0.926 1.00 85.94 86 TRP A O 1
ATOM 653 N N . ARG A 1 87 ? -5.788 7.331 -0.329 1.00 83.50 87 ARG A N 1
ATOM 654 C CA . ARG A 1 87 ? -6.305 8.638 0.106 1.00 83.50 87 ARG A CA 1
ATOM 655 C C . ARG A 1 87 ? -7.754 8.869 -0.316 1.00 83.50 87 ARG A C 1
ATOM 657 O O . ARG A 1 87 ? -8.493 9.501 0.433 1.00 83.50 87 ARG A O 1
ATOM 664 N N . ARG A 1 88 ? -8.178 8.363 -1.481 1.00 82.62 88 ARG A N 1
ATOM 665 C CA . ARG A 1 88 ? -9.587 8.422 -1.920 1.00 82.62 88 ARG A CA 1
ATOM 666 C C . ARG A 1 88 ? -10.495 7.526 -1.076 1.00 82.62 88 ARG A C 1
ATOM 668 O O . ARG A 1 88 ? -11.660 7.859 -0.913 1.00 82.62 88 ARG A O 1
ATOM 675 N N . GLN A 1 89 ? -9.951 6.453 -0.506 1.00 80.38 89 GLN A N 1
ATOM 676 C CA . GLN A 1 89 ? -10.635 5.585 0.459 1.00 80.38 89 GLN A CA 1
ATOM 677 C C . GLN A 1 89 ? -10.617 6.144 1.900 1.00 80.38 89 GLN A C 1
ATOM 679 O O . GLN A 1 89 ? -11.092 5.490 2.821 1.00 80.38 89 GLN A O 1
ATOM 684 N N . GLY A 1 90 ? -10.053 7.339 2.126 1.00 81.06 90 GLY A N 1
ATOM 685 C CA . GLY A 1 90 ? -9.968 7.960 3.453 1.00 81.06 90 GLY A CA 1
ATOM 686 C C . GLY A 1 90 ? -8.797 7.482 4.319 1.00 81.06 90 GLY A C 1
ATOM 687 O O . GLY A 1 90 ? -8.689 7.896 5.472 1.00 81.06 90 GLY A O 1
ATOM 688 N N . ARG A 1 91 ? -7.884 6.659 3.784 1.00 82.19 91 ARG A N 1
ATOM 689 C CA . ARG A 1 91 ? -6.688 6.196 4.504 1.00 82.19 91 ARG A CA 1
ATOM 690 C C . ARG A 1 91 ? -5.562 7.233 4.395 1.00 82.19 91 ARG A C 1
ATOM 692 O O . ARG A 1 91 ? -5.203 7.684 3.304 1.00 82.19 91 ARG A O 1
ATOM 699 N N . THR A 1 92 ? -4.967 7.611 5.524 1.00 78.81 92 THR A N 1
ATOM 700 C CA . THR A 1 92 ? -3.871 8.593 5.583 1.00 78.81 92 THR A CA 1
ATOM 701 C C . THR A 1 92 ? -2.512 7.902 5.581 1.00 78.81 92 THR A C 1
ATOM 703 O O . THR A 1 92 ? -1.945 7.626 6.634 1.00 78.81 92 THR A O 1
ATOM 706 N N . VAL A 1 93 ? -1.972 7.647 4.392 1.00 82.75 93 VAL A N 1
ATOM 707 C CA . VAL A 1 93 ? -0.648 7.037 4.204 1.00 82.75 93 VAL A CA 1
ATOM 708 C C . VAL A 1 93 ? 0.261 7.958 3.392 1.00 82.75 93 VAL A C 1
ATOM 710 O O . VAL A 1 93 ? -0.197 8.684 2.506 1.00 82.75 93 VAL A O 1
ATOM 713 N N . THR A 1 94 ? 1.555 7.984 3.720 1.00 85.19 94 THR A N 1
ATOM 714 C CA . THR A 1 94 ? 2.525 8.897 3.093 1.00 85.19 94 THR A CA 1
ATOM 715 C C . THR A 1 94 ? 3.615 8.138 2.351 1.00 85.19 94 THR A C 1
ATOM 717 O O . THR A 1 94 ? 3.942 7.005 2.683 1.00 85.19 94 THR A O 1
ATOM 720 N N . PHE A 1 95 ? 4.241 8.787 1.367 1.00 85.56 95 PHE A N 1
ATOM 721 C CA . PHE A 1 95 ? 5.368 8.191 0.644 1.00 85.56 95 PHE A CA 1
ATOM 722 C C . PHE A 1 95 ? 6.509 7.796 1.578 1.00 85.56 95 PHE A C 1
ATOM 724 O O . PHE A 1 95 ? 7.063 6.718 1.428 1.00 85.56 95 PHE A O 1
ATOM 731 N N . ARG A 1 96 ? 6.834 8.639 2.565 1.00 87.00 96 ARG A N 1
ATOM 732 C CA . ARG A 1 96 ? 7.877 8.340 3.555 1.00 87.00 96 ARG A CA 1
ATOM 733 C C . ARG A 1 96 ? 7.573 7.058 4.330 1.00 87.00 96 ARG A C 1
ATOM 735 O O . ARG A 1 96 ? 8.489 6.302 4.623 1.00 87.00 96 ARG A O 1
ATOM 742 N N . ASP A 1 97 ? 6.306 6.853 4.666 1.00 86.19 97 ASP A N 1
ATOM 743 C CA . ASP A 1 97 ? 5.825 5.685 5.394 1.00 86.19 97 ASP A CA 1
ATOM 744 C C . ASP A 1 97 ? 6.018 4.414 4.546 1.00 86.19 97 ASP A C 1
ATOM 746 O O . ASP A 1 97 ? 6.730 3.498 4.945 1.00 86.19 97 ASP A O 1
ATOM 750 N N . LEU A 1 98 ? 5.533 4.426 3.304 1.00 86.06 98 LEU A N 1
ATOM 751 C CA . LEU A 1 98 ? 5.649 3.287 2.386 1.00 86.06 98 LEU A CA 1
ATOM 752 C C . LEU A 1 98 ? 7.083 3.012 1.913 1.00 86.06 98 LEU A C 1
ATOM 754 O O . LEU A 1 98 ? 7.462 1.862 1.715 1.00 86.06 98 LEU A O 1
ATOM 758 N N . ALA A 1 99 ? 7.885 4.058 1.713 1.00 86.75 99 ALA A N 1
ATOM 759 C CA . ALA A 1 99 ? 9.259 3.941 1.231 1.00 86.75 99 ALA A CA 1
ATOM 760 C C . ALA A 1 99 ? 10.243 3.501 2.324 1.00 86.75 99 ALA A C 1
ATOM 762 O O . ALA A 1 99 ? 11.321 3.015 1.995 1.00 86.75 99 ALA A O 1
ATOM 763 N N . A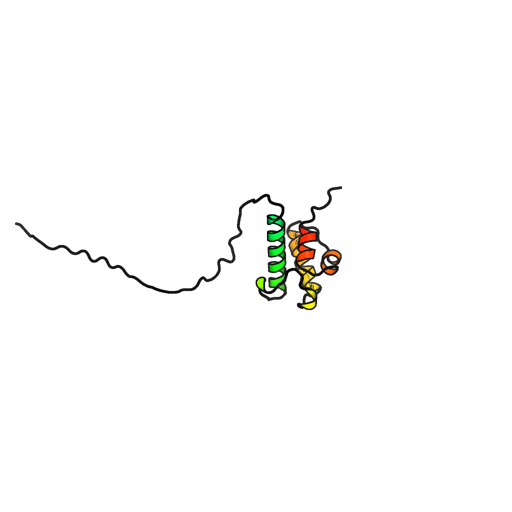LA A 1 100 ?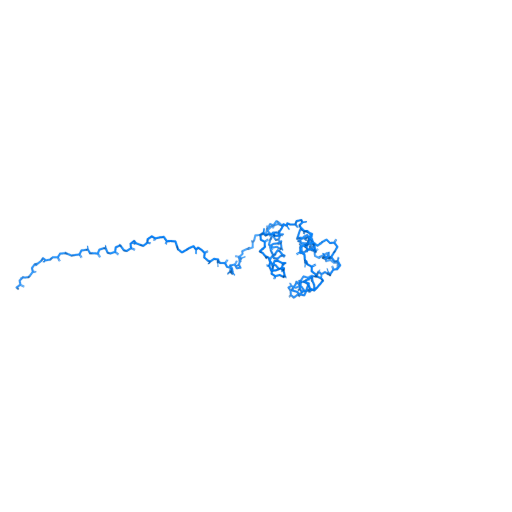 9.900 3.688 3.604 1.00 87.69 100 ALA A N 1
ATOM 764 C CA . ALA A 1 100 ? 10.740 3.244 4.714 1.00 87.69 100 ALA A CA 1
ATOM 765 C C . ALA A 1 100 ? 10.814 1.717 4.791 1.00 87.69 100 ALA A C 1
ATOM 767 O O . ALA A 1 100 ? 11.880 1.180 5.067 1.00 87.69 100 ALA A O 1
ATOM 768 N N . ASP A 1 101 ? 9.693 1.045 4.536 1.00 88.50 101 ASP A N 1
ATOM 769 C CA . ASP A 1 101 ? 9.643 -0.408 4.457 1.00 88.50 101 ASP A CA 1
ATOM 770 C C . ASP A 1 101 ? 8.699 -0.817 3.318 1.00 88.50 101 ASP A C 1
ATOM 772 O O . ASP A 1 101 ? 7.481 -0.822 3.508 1.00 88.50 101 ASP A O 1
ATOM 776 N N . PRO A 1 102 ? 9.227 -1.047 2.102 1.00 89.94 102 PRO A N 1
ATOM 777 C CA . PRO A 1 102 ? 8.430 -1.333 0.918 1.00 89.94 102 PRO A CA 1
ATOM 778 C C . PRO A 1 102 ? 8.062 -2.819 0.862 1.00 89.94 102 PRO A C 1
ATOM 780 O O . PRO A 1 102 ? 8.358 -3.484 -0.128 1.00 89.94 102 PRO A O 1
ATOM 783 N N . THR A 1 103 ? 7.468 -3.345 1.930 1.00 91.06 103 THR A N 1
ATOM 784 C CA . THR A 1 103 ? 6.967 -4.722 2.013 1.00 91.06 103 THR A CA 1
ATOM 785 C C . THR A 1 103 ? 5.460 -4.717 2.225 1.00 91.06 103 THR A C 1
ATOM 787 O O . THR A 1 103 ? 4.887 -3.780 2.793 1.00 91.06 103 THR A O 1
ATOM 790 N N . VAL A 1 104 ? 4.796 -5.779 1.774 1.00 90.44 104 VAL A N 1
ATOM 791 C CA . VAL A 1 104 ? 3.350 -5.937 1.965 1.00 90.44 104 VAL A CA 1
ATOM 792 C C . VAL A 1 104 ? 3.033 -6.023 3.459 1.00 90.44 104 VAL A C 1
ATOM 794 O O . VAL A 1 104 ? 2.072 -5.401 3.919 1.00 90.44 104 VAL A O 1
ATOM 797 N N . GLU A 1 105 ? 3.849 -6.737 4.239 1.00 90.38 105 GLU A N 1
ATOM 798 C CA . GLU A 1 105 ? 3.654 -6.863 5.682 1.00 90.38 105 GLU A CA 1
ATOM 799 C C . GLU A 1 105 ? 3.696 -5.504 6.395 1.00 90.38 105 GLU A C 1
ATOM 801 O O . GLU A 1 105 ? 2.768 -5.180 7.149 1.00 90.38 105 GLU A O 1
ATOM 806 N N . ALA A 1 106 ? 4.727 -4.691 6.147 1.00 89.81 106 ALA A N 1
ATOM 807 C CA . ALA A 1 106 ? 4.862 -3.405 6.819 1.00 89.81 106 ALA A CA 1
ATOM 808 C C . ALA A 1 106 ? 3.766 -2.424 6.405 1.00 89.81 106 ALA A C 1
ATOM 810 O O . ALA A 1 106 ? 3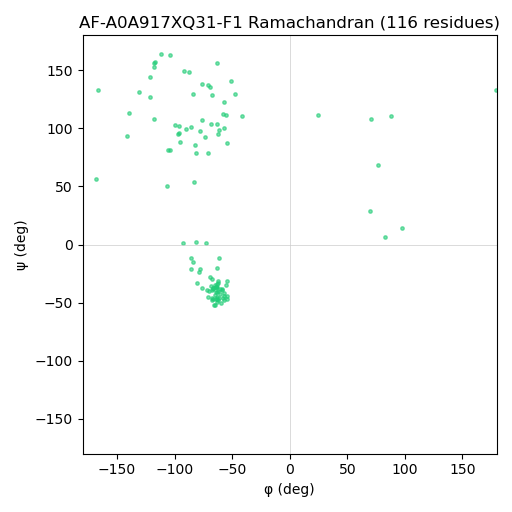.252 -1.682 7.244 1.00 89.81 106 ALA A O 1
ATOM 811 N N . TRP A 1 107 ? 3.368 -2.429 5.132 1.00 90.44 107 TRP A N 1
ATOM 812 C CA . TRP A 1 107 ? 2.259 -1.606 4.650 1.00 90.44 107 TRP A CA 1
ATOM 813 C C . TRP A 1 107 ? 0.942 -2.010 5.308 1.00 90.44 107 TRP A C 1
ATOM 815 O O . TRP A 1 107 ? 0.190 -1.147 5.759 1.00 90.44 107 TRP A O 1
ATOM 825 N N . THR A 1 108 ? 0.708 -3.313 5.466 1.00 89.94 108 THR A N 1
ATOM 826 C CA . THR A 1 108 ? -0.470 -3.835 6.168 1.00 89.94 108 THR A CA 1
ATOM 827 C C . THR A 1 108 ? -0.477 -3.374 7.624 1.00 89.94 108 THR A C 1
ATOM 829 O O . THR A 1 108 ? -1.494 -2.892 8.120 1.00 89.94 108 THR A O 1
ATOM 832 N N . ALA A 1 109 ? 0.660 -3.466 8.321 1.00 87.62 109 ALA A N 1
ATOM 833 C CA . ALA A 1 109 ? 0.786 -3.006 9.705 1.00 87.62 109 ALA A CA 1
ATOM 834 C C . ALA A 1 109 ? 0.507 -1.497 9.845 1.00 87.62 109 ALA A C 1
ATOM 836 O O . ALA A 1 109 ? -0.154 -1.074 10.791 1.00 87.62 109 ALA A O 1
ATOM 837 N N . ARG A 1 110 ? 0.954 -0.683 8.880 1.00 86.56 110 ARG A N 1
ATOM 838 C CA . ARG A 1 110 ? 0.726 0.773 8.859 1.00 86.56 110 ARG A CA 1
ATOM 839 C C . ARG A 1 110 ? -0.734 1.132 8.574 1.00 86.56 110 ARG A C 1
ATOM 841 O O . ARG A 1 110 ? -1.264 2.040 9.203 1.00 86.56 110 ARG A O 1
ATOM 848 N N . LEU A 1 111 ? -1.396 0.415 7.663 1.00 83.06 111 LEU A N 1
ATOM 849 C CA . LEU A 1 111 ? -2.800 0.659 7.301 1.00 83.06 111 LEU A CA 1
ATOM 850 C C . LEU A 1 111 ? -3.805 0.084 8.314 1.00 83.06 111 LEU A C 1
ATOM 852 O O . LEU A 1 111 ? -4.928 0.578 8.395 1.00 83.06 111 LEU A O 1
ATOM 856 N N . THR A 1 112 ? -3.414 -0.933 9.088 1.00 84.25 112 THR A N 1
ATOM 857 C CA . THR A 1 112 ? -4.206 -1.494 10.205 1.00 84.25 112 THR A CA 1
ATOM 858 C C . THR A 1 112 ? -3.991 -0.746 11.517 1.00 84.25 112 THR A C 1
ATOM 860 O O . THR A 1 112 ? -4.836 -0.814 12.413 1.00 84.25 112 THR A O 1
ATOM 863 N N . ALA A 1 113 ? -2.881 -0.012 11.650 1.00 76.88 113 ALA A N 1
ATOM 864 C CA . ALA A 1 113 ? -2.652 0.858 12.789 1.00 76.88 113 ALA A CA 1
ATOM 865 C C . ALA A 1 113 ? -3.725 1.954 12.801 1.00 76.88 113 ALA A C 1
ATOM 867 O O . ALA A 1 113 ? -3.692 2.903 12.019 1.00 76.88 113 ALA A O 1
ATOM 868 N N . ARG A 1 114 ? -4.705 1.807 13.699 1.00 57.97 114 ARG A N 1
ATOM 869 C CA . ARG A 1 114 ? -5.728 2.823 13.957 1.00 57.97 114 ARG A CA 1
ATOM 870 C C . ARG A 1 114 ? -5.043 4.186 14.120 1.00 57.97 114 ARG A C 1
ATOM 872 O O . ARG A 1 114 ? -4.108 4.273 14.924 1.00 57.97 114 ARG A O 1
ATOM 879 N N . PRO A 1 115 ? -5.493 5.243 13.415 1.00 53.19 115 PRO A N 1
ATOM 880 C CA . PRO A 1 115 ? -4.975 6.576 13.664 1.00 53.19 115 PRO A CA 1
ATOM 881 C C . PRO A 1 115 ? -5.209 6.876 15.141 1.00 53.19 115 PRO A C 1
ATOM 883 O O . PRO A 1 115 ? -6.336 6.762 15.627 1.00 53.19 115 PRO A O 1
ATOM 886 N N . ALA A 1 116 ? -4.137 7.177 15.872 1.00 42.53 116 ALA A N 1
ATOM 887 C CA . ALA A 1 116 ? -4.257 7.625 17.246 1.00 42.53 116 ALA A CA 1
ATOM 888 C C . ALA A 1 116 ? -5.056 8.932 17.220 1.00 42.53 116 ALA A C 1
ATOM 890 O O . ALA A 1 116 ? -4.528 9.985 16.872 1.00 42.53 116 ALA A O 1
ATOM 891 N N . THR A 1 117 ? -6.354 8.841 17.503 1.00 41.47 117 THR A N 1
ATOM 892 C CA . THR A 1 117 ? -7.203 9.987 17.814 1.00 41.47 117 THR A CA 1
ATOM 893 C C . THR A 1 117 ? -6.559 10.717 18.986 1.00 41.47 117 THR A C 1
ATOM 895 O O . THR A 1 117 ? -6.488 10.160 20.083 1.00 41.47 117 THR A O 1
ATOM 898 N N . ALA A 1 118 ? -6.048 11.914 18.713 1.00 33.88 118 ALA A N 1
ATOM 899 C CA . ALA A 1 118 ? -5.623 12.901 19.696 1.00 33.88 118 ALA A CA 1
ATOM 900 C C . ALA A 1 118 ? -6.705 13.976 19.822 1.00 33.88 118 ALA A C 1
ATOM 902 O O . ALA A 1 118 ? -7.341 14.278 18.783 1.00 33.88 118 ALA A O 1
#

Nearest PDB structures (foldseek):
  2n6y-assembly1_A  TM=8.196E-01  e=2.877E-03  Yersinia pestis
  4ca3-assembly1_A  TM=8.114E-01  e=6.877E-03  Streptomyces virginiae
  5ejd-assembly7_M  TM=8.824E-01  e=3.930E-02  Penicillium aethiopicum
  5ejd-assembly2_C  TM=8.814E-01  e=5.254E-02  Penicillium aethiopicum
  8aig-assembly1_A  TM=8.288E-01  e=2.119E-01  Streptomyces virginiae